Protein AF-A0A497EBH2-F1 (afdb_monomer)

Radius of gyration: 13.08 Å; Cα contacts (8 Å, |Δi|>4): 205; chains: 1; bounding box: 31×30×34 Å

Sequence (122 aa):
RAYSMADVGPGDIDVAEVHDCFAISEICCIEALGLVERSQAAGAAASGLTAIGGRIPVNTSGGLKAKGHPVGATGIAQIIEIFEQLRGESDARQVQGARLGLAQNMGGSGASSVVHILERIE

Solvent-accessible surface area (backbone atoms only — not comparable to full-atom values): 6805 Å² total; per-residue (Å²): 110,57,42,74,75,68,76,51,59,51,86,63,43,44,34,35,27,52,54,22,85,40,76,68,38,35,38,53,47,40,30,74,60,52,68,30,60,78,96,39,32,68,59,35,53,75,71,36,36,29,33,86,91,30,80,40,21,47,29,69,76,46,32,33,72,67,66,49,65,58,74,91,49,40,61,57,54,32,47,48,50,42,52,30,30,42,71,72,65,38,70,98,55,50,56,84,84,35,44,28,27,34,28,38,35,64,42,86,96,66,82,38,74,50,67,48,75,47,70,59,80,132

Structure (mmCIF, N/CA/C/O backbone):
data_AF-A0A497EBH2-F1
#
_entry.id   AF-A0A497EBH2-F1
#
loop_
_atom_site.group_PDB
_atom_site.id
_atom_site.type_symbol
_atom_site.label_atom_id
_atom_site.label_alt_id
_atom_site.label_comp_id
_atom_site.label_asym_id
_atom_site.label_entity_id
_atom_site.label_seq_id
_atom_site.pdbx_PDB_ins_code
_atom_site.Cartn_x
_atom_site.Cartn_y
_atom_site.Cartn_z
_atom_site.occupancy
_atom_site.B_iso_or_equiv
_atom_site.auth_seq_id
_atom_site.auth_comp_id
_atom_site.auth_asym_id
_atom_site.auth_atom_id
_atom_site.pdbx_PDB_model_num
ATOM 1 N N . ARG A 1 1 ? -4.023 -16.050 -3.303 1.00 97.44 1 ARG A N 1
ATOM 2 C CA . ARG A 1 1 ? -3.981 -16.979 -2.143 1.00 97.44 1 ARG A CA 1
ATOM 3 C C . ARG A 1 1 ? -4.522 -16.322 -0.877 1.00 97.44 1 ARG A C 1
ATOM 5 O O . ARG A 1 1 ? -5.493 -16.847 -0.368 1.00 97.44 1 ARG A O 1
ATOM 12 N N . ALA A 1 2 ? -3.952 -15.204 -0.404 1.00 98.50 2 ALA A N 1
ATOM 13 C CA . ALA A 1 2 ? -4.405 -14.532 0.824 1.00 98.50 2 ALA A CA 1
ATOM 14 C C . ALA A 1 2 ? -5.907 -14.185 0.810 1.00 98.50 2 ALA A C 1
ATOM 16 O O . ALA A 1 2 ? -6.607 -14.588 1.725 1.00 98.50 2 ALA A O 1
ATOM 17 N N . TYR A 1 3 ? -6.411 -13.584 -0.275 1.00 98.75 3 TYR A N 1
ATOM 18 C CA . TYR A 1 3 ? -7.846 -13.326 -0.487 1.00 98.75 3 TYR A CA 1
ATOM 19 C C . TYR A 1 3 ? -8.738 -14.544 -0.215 1.00 98.75 3 TYR A C 1
ATOM 21 O O . TYR A 1 3 ? -9.618 -14.497 0.629 1.00 98.75 3 TYR A O 1
ATOM 29 N N . SER A 1 4 ? -8.429 -15.683 -0.840 1.00 98.56 4 SER A N 1
ATOM 30 C CA . SER A 1 4 ? -9.167 -16.935 -0.624 1.00 98.56 4 SER A CA 1
ATOM 31 C C . SER A 1 4 ? -9.029 -17.498 0.794 1.00 98.56 4 SER A C 1
ATOM 33 O O . SER A 1 4 ? -9.926 -18.206 1.230 1.00 98.56 4 SER A O 1
ATOM 35 N N . MET A 1 5 ? -7.925 -17.235 1.502 1.00 98.62 5 MET A N 1
ATOM 36 C CA . MET A 1 5 ? -7.770 -17.656 2.902 1.00 98.62 5 MET A CA 1
ATOM 37 C C . MET A 1 5 ? -8.593 -16.788 3.859 1.00 98.62 5 MET A C 1
ATOM 39 O O . MET A 1 5 ? -8.982 -17.277 4.912 1.00 98.62 5 MET A O 1
ATOM 43 N N . ALA A 1 6 ? -8.814 -15.523 3.499 1.00 98.31 6 ALA A N 1
ATOM 44 C CA . ALA A 1 6 ? -9.580 -14.555 4.276 1.00 98.31 6 ALA A CA 1
ATOM 45 C C . ALA A 1 6 ? -11.061 -14.472 3.859 1.00 98.31 6 ALA A C 1
ATOM 47 O O . ALA A 1 6 ? -11.817 -13.777 4.518 1.00 98.31 6 ALA A O 1
ATOM 48 N N . ASP A 1 7 ? -11.465 -15.167 2.790 1.00 98.25 7 ASP A N 1
ATOM 49 C CA . ASP A 1 7 ? -12.807 -15.096 2.188 1.00 98.25 7 ASP A CA 1
ATOM 50 C C . A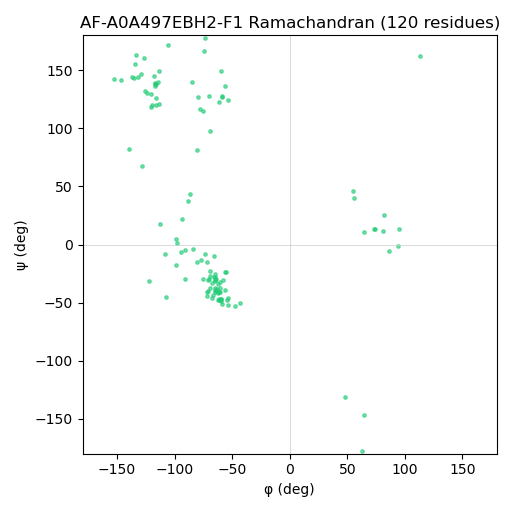SP A 1 7 ? -13.237 -13.671 1.781 1.00 98.25 7 ASP A C 1
ATOM 52 O O . ASP A 1 7 ? -14.380 -13.262 1.955 1.00 98.25 7 ASP A O 1
ATOM 56 N N . VAL A 1 8 ? -12.296 -12.901 1.222 1.00 98.62 8 VAL A N 1
ATOM 57 C CA . VAL A 1 8 ? -12.520 -11.527 0.731 1.00 98.62 8 VAL A CA 1
ATOM 58 C C . VAL A 1 8 ? -11.912 -11.326 -0.658 1.00 98.62 8 VAL A C 1
ATOM 60 O O . VAL A 1 8 ? -11.064 -12.104 -1.104 1.00 98.62 8 VAL A O 1
ATOM 63 N N . GLY A 1 9 ? -12.325 -10.272 -1.355 1.00 98.50 9 GLY A N 1
ATOM 64 C CA . GLY A 1 9 ? -11.801 -9.836 -2.644 1.00 98.50 9 GLY A CA 1
ATOM 65 C C . GLY A 1 9 ? -10.920 -8.580 -2.560 1.00 98.50 9 GLY A C 1
ATOM 66 O O . GLY A 1 9 ? -10.831 -7.920 -1.527 1.00 98.50 9 GLY A O 1
ATOM 67 N N . PRO A 1 10 ? -10.258 -8.201 -3.670 1.00 98.06 10 PRO A N 1
ATOM 68 C CA . PRO A 1 10 ? -9.436 -6.990 -3.716 1.00 98.06 10 PRO A CA 1
ATOM 69 C C . PRO A 1 10 ? -10.241 -5.698 -3.538 1.00 98.06 10 PRO A C 1
ATOM 71 O O . PRO A 1 10 ? -9.687 -4.701 -3.086 1.00 98.06 10 PRO A O 1
ATOM 74 N N . GLY A 1 11 ? -11.533 -5.713 -3.882 1.00 98.00 11 GLY A N 1
ATOM 75 C CA . GLY A 1 11 ? -12.435 -4.577 -3.689 1.00 98.00 11 GLY A CA 1
ATOM 76 C C . GLY A 1 11 ? -12.817 -4.317 -2.230 1.00 98.00 11 GLY A C 1
ATOM 77 O O . GLY A 1 11 ? -13.303 -3.229 -1.950 1.00 98.00 11 GLY A O 1
ATOM 78 N N . ASP A 1 12 ? -12.570 -5.277 -1.335 1.00 98.31 12 ASP A N 1
ATOM 79 C CA . ASP A 1 12 ? -12.900 -5.180 0.092 1.00 98.31 12 ASP A CA 1
ATOM 80 C C . ASP A 1 12 ? -11.750 -4.592 0.929 1.00 98.31 12 ASP A C 1
ATOM 82 O O . ASP A 1 12 ? -11.895 -4.405 2.130 1.00 98.31 12 ASP A O 1
ATOM 86 N N . ILE A 1 13 ? -10.583 -4.339 0.326 1.00 98.75 13 ILE A N 1
ATOM 87 C CA . ILE A 1 13 ? -9.423 -3.790 1.036 1.00 98.75 13 ILE A CA 1
ATOM 88 C C . ILE A 1 13 ? -9.586 -2.278 1.197 1.00 98.75 13 ILE A C 1
ATOM 90 O O . ILE A 1 13 ? -9.736 -1.563 0.210 1.00 98.75 13 ILE A O 1
ATOM 94 N N . ASP A 1 14 ? -9.474 -1.793 2.432 1.00 98.69 14 ASP A N 1
ATOM 95 C CA . ASP A 1 14 ? -9.617 -0.372 2.760 1.00 98.69 14 ASP A CA 1
ATOM 96 C C . ASP A 1 14 ? -8.283 0.380 2.722 1.00 98.69 14 ASP A C 1
ATOM 98 O O . ASP A 1 14 ? -8.243 1.580 2.464 1.00 98.69 14 ASP A O 1
ATOM 102 N N . VAL A 1 15 ? -7.175 -0.306 3.010 1.00 98.88 15 VAL A N 1
ATOM 103 C CA . VAL A 1 15 ? -5.826 0.278 3.047 1.00 98.88 15 VAL A CA 1
ATOM 104 C C . VAL A 1 15 ? -4.776 -0.779 2.724 1.00 98.88 15 VAL A C 1
ATOM 106 O O . VAL A 1 15 ? -4.895 -1.935 3.137 1.00 98.88 15 VAL A O 1
ATOM 109 N N . ALA A 1 16 ? -3.733 -0.397 1.986 1.00 98.88 16 ALA A N 1
ATOM 110 C CA . ALA A 1 16 ? -2.656 -1.307 1.622 1.00 98.88 16 ALA A CA 1
ATOM 111 C C . ALA A 1 16 ? -1.259 -0.727 1.879 1.00 98.88 16 ALA A C 1
ATOM 113 O O . ALA A 1 16 ? -0.997 0.446 1.642 1.00 98.88 16 ALA A O 1
ATOM 114 N N . GLU A 1 17 ? -0.336 -1.587 2.288 1.00 98.88 17 GLU A N 1
ATOM 115 C CA . GLU A 1 17 ? 1.105 -1.336 2.340 1.00 98.88 17 GLU A CA 1
ATOM 116 C C . GLU A 1 17 ? 1.798 -2.360 1.438 1.00 98.88 17 GLU A C 1
ATOM 118 O O . GLU A 1 17 ? 1.668 -3.569 1.635 1.00 98.88 17 GLU A O 1
ATOM 123 N N . VAL A 1 18 ? 2.513 -1.896 0.417 1.00 98.75 18 VAL A N 1
ATOM 124 C CA . VAL A 1 18 ? 3.122 -2.728 -0.631 1.00 98.75 18 VAL A CA 1
ATOM 125 C C . VAL A 1 18 ? 4.610 -2.435 -0.765 1.00 98.75 18 VAL A C 1
ATOM 127 O O . VAL A 1 18 ? 5.103 -1.403 -0.323 1.00 98.75 18 VAL A O 1
ATOM 130 N N . HIS A 1 19 ? 5.358 -3.359 -1.362 1.00 98.69 19 HIS A N 1
ATOM 131 C CA . HIS A 1 19 ? 6.813 -3.258 -1.416 1.00 98.69 19 HIS A CA 1
ATOM 132 C C . HIS A 1 19 ? 7.308 -2.312 -2.535 1.00 98.69 19 HIS A C 1
ATOM 134 O O . HIS A 1 19 ? 7.740 -2.750 -3.604 1.00 98.69 19 HIS A O 1
ATOM 140 N N . ASP A 1 20 ? 7.299 -1.002 -2.284 1.00 98.12 20 ASP A N 1
ATOM 141 C CA . ASP A 1 20 ? 7.702 0.078 -3.203 1.00 98.12 20 ASP A CA 1
ATOM 142 C C . ASP A 1 20 ? 9.212 0.405 -3.168 1.00 98.12 20 ASP A C 1
ATOM 144 O O . ASP A 1 20 ? 9.627 1.564 -3.212 1.00 98.12 20 ASP A O 1
ATOM 148 N N . CYS A 1 21 ? 10.088 -0.609 -3.142 1.00 97.00 21 CYS A N 1
ATOM 149 C CA . CYS A 1 21 ? 11.548 -0.389 -3.146 1.00 97.00 21 CYS A CA 1
ATOM 150 C C . CYS A 1 21 ? 12.032 0.445 -4.356 1.00 97.00 21 CYS A C 1
ATOM 152 O O . CYS A 1 21 ? 13.052 1.137 -4.292 1.00 97.00 21 CYS A O 1
ATOM 154 N N . PHE A 1 22 ? 11.241 0.441 -5.431 1.00 97.31 22 PHE A N 1
ATOM 155 C CA . PHE A 1 22 ? 11.263 1.404 -6.523 1.00 97.31 22 PHE A CA 1
ATOM 156 C C . PHE A 1 22 ? 9.824 1.816 -6.850 1.00 97.31 22 PHE A C 1
ATOM 158 O O . PHE A 1 22 ? 8.904 1.025 -6.662 1.00 97.31 22 PHE A O 1
ATOM 165 N N . ALA A 1 23 ? 9.626 3.004 -7.429 1.00 96.38 23 ALA A N 1
ATOM 166 C CA . ALA A 1 23 ? 8.285 3.482 -7.794 1.00 96.38 23 ALA A CA 1
ATOM 167 C C . ALA A 1 23 ? 7.545 2.508 -8.732 1.00 96.38 23 ALA A C 1
ATOM 169 O O . ALA A 1 23 ? 6.359 2.251 -8.566 1.00 96.38 23 ALA A O 1
ATOM 170 N N . ILE A 1 24 ? 8.261 1.898 -9.682 1.00 97.06 24 ILE A N 1
ATOM 171 C CA . ILE A 1 24 ? 7.684 0.885 -10.576 1.00 97.06 24 ILE A CA 1
ATOM 172 C C . ILE A 1 24 ? 7.245 -0.385 -9.830 1.00 97.06 24 ILE A C 1
ATOM 174 O O . ILE A 1 24 ? 6.314 -1.054 -10.270 1.00 97.06 24 ILE A O 1
ATOM 178 N N . SER A 1 25 ? 7.875 -0.711 -8.695 1.00 97.31 25 SER A N 1
ATOM 179 C CA . SER A 1 25 ? 7.480 -1.859 -7.877 1.00 97.31 25 SER A CA 1
ATOM 180 C C . SER A 1 25 ? 6.083 -1.662 -7.295 1.00 97.31 25 SER A C 1
ATOM 182 O O . SER A 1 25 ? 5.309 -2.612 -7.317 1.00 97.31 25 SER A O 1
ATOM 184 N N . GLU A 1 26 ? 5.725 -0.448 -6.855 1.00 98.19 26 GLU A N 1
ATOM 185 C CA . GLU A 1 26 ? 4.365 -0.142 -6.384 1.00 98.19 26 GLU A CA 1
ATOM 186 C C . GLU A 1 26 ? 3.330 -0.408 -7.483 1.00 98.19 26 GLU A C 1
ATOM 188 O O . GLU A 1 26 ? 2.400 -1.182 -7.269 1.00 98.19 26 GLU A O 1
ATOM 193 N N . ILE A 1 27 ? 3.554 0.145 -8.682 1.00 98.19 27 ILE A N 1
ATOM 194 C CA . ILE A 1 27 ? 2.690 -0.042 -9.860 1.00 98.19 27 ILE A CA 1
ATOM 195 C C . ILE A 1 27 ? 2.481 -1.531 -10.151 1.00 98.19 27 ILE A C 1
ATOM 197 O O . ILE A 1 27 ? 1.348 -1.997 -10.240 1.00 98.19 27 ILE A O 1
ATOM 201 N N . CYS A 1 28 ? 3.567 -2.301 -10.242 1.00 97.88 28 CYS A N 1
ATOM 202 C CA . CYS A 1 28 ? 3.487 -3.740 -10.476 1.00 97.88 28 CYS A CA 1
ATOM 203 C C . CYS A 1 28 ? 2.748 -4.477 -9.347 1.00 97.88 28 CYS A C 1
ATOM 205 O O . CYS A 1 28 ? 1.962 -5.382 -9.625 1.00 97.88 28 CYS A O 1
ATOM 207 N N . CYS A 1 29 ? 2.989 -4.112 -8.084 1.00 98.06 29 CYS A N 1
ATOM 208 C CA . CYS A 1 29 ? 2.384 -4.782 -6.935 1.00 98.06 29 CYS A CA 1
ATOM 209 C C . CYS A 1 29 ? 0.875 -4.544 -6.868 1.00 98.06 29 CYS A C 1
ATOM 211 O O . CYS A 1 29 ? 0.130 -5.507 -6.697 1.00 98.06 29 CYS A O 1
ATOM 213 N N . ILE A 1 30 ? 0.403 -3.306 -7.037 1.00 98.38 30 ILE A N 1
ATOM 214 C CA . ILE A 1 30 ? -1.031 -3.005 -6.914 1.00 98.38 30 ILE A CA 1
ATOM 215 C C . ILE A 1 30 ? -1.858 -3.594 -8.066 1.00 98.38 30 ILE A C 1
ATOM 217 O O . ILE A 1 30 ? -3.002 -3.993 -7.844 1.00 98.38 30 ILE A O 1
ATOM 221 N N . GLU A 1 31 ? -1.274 -3.741 -9.262 1.00 98.44 31 GLU A N 1
ATOM 222 C CA . GLU A 1 31 ? -1.896 -4.492 -10.364 1.00 98.44 31 GLU A CA 1
ATOM 223 C C . GLU A 1 31 ? -1.895 -6.001 -10.097 1.00 98.44 31 GLU A C 1
ATOM 225 O O . GLU A 1 31 ? -2.907 -6.669 -10.298 1.00 98.44 31 GLU A O 1
ATOM 230 N N . ALA A 1 32 ? -0.779 -6.557 -9.611 1.00 97.88 32 ALA A N 1
ATOM 231 C CA . ALA A 1 32 ? -0.673 -7.983 -9.298 1.00 97.88 32 ALA A CA 1
ATOM 232 C C . ALA A 1 32 ? -1.596 -8.411 -8.143 1.00 97.88 32 ALA A C 1
ATOM 234 O O . ALA A 1 32 ? -2.067 -9.549 -8.113 1.00 97.88 32 ALA A O 1
ATOM 235 N N . LEU A 1 33 ? -1.864 -7.502 -7.203 1.00 98.31 33 LEU A N 1
ATOM 236 C CA . LEU A 1 33 ? -2.835 -7.679 -6.125 1.00 98.31 33 LEU A CA 1
ATOM 237 C C . LEU A 1 33 ? -4.286 -7.508 -6.601 1.00 98.31 33 LEU A C 1
ATOM 239 O O . LEU A 1 33 ? -5.201 -7.885 -5.878 1.00 98.31 33 LEU A O 1
ATOM 243 N N . GLY A 1 34 ? -4.515 -6.963 -7.799 1.00 98.38 34 GLY A N 1
ATOM 244 C CA . GLY A 1 34 ? -5.855 -6.690 -8.321 1.00 98.38 34 GLY A CA 1
ATOM 245 C C . GLY A 1 34 ? -6.556 -5.500 -7.658 1.00 98.38 34 GLY A C 1
ATOM 246 O O . GLY A 1 34 ? -7.759 -5.337 -7.839 1.00 98.38 34 GLY A O 1
ATOM 247 N N . LEU A 1 35 ? -5.827 -4.667 -6.904 1.00 98.38 35 LEU A N 1
ATOM 248 C CA . LEU A 1 35 ? -6.357 -3.435 -6.301 1.00 98.38 35 LEU A CA 1
ATOM 249 C C . LEU A 1 35 ? -6.698 -2.394 -7.375 1.00 98.38 35 LEU A C 1
ATOM 251 O O . LEU A 1 35 ? -7.644 -1.611 -7.239 1.00 98.38 35 LEU A O 1
ATOM 255 N N . VAL A 1 36 ? -5.915 -2.410 -8.454 1.00 98.12 36 VAL A N 1
ATOM 256 C CA . VAL A 1 36 ? -6.119 -1.630 -9.670 1.00 98.12 36 VAL A CA 1
ATOM 257 C C . VAL A 1 36 ? -6.043 -2.574 -10.867 1.00 98.12 36 VAL A C 1
ATOM 259 O O . VAL A 1 36 ? -5.308 -3.562 -10.849 1.00 98.12 36 VAL A O 1
ATOM 262 N N . GLU A 1 37 ? -6.812 -2.280 -11.913 1.00 97.62 37 GLU A N 1
ATOM 263 C CA . GLU A 1 37 ? -6.749 -3.037 -13.160 1.00 97.62 37 GLU A CA 1
ATOM 264 C C . GLU A 1 37 ? -5.352 -2.978 -13.791 1.00 97.62 37 GLU A C 1
ATOM 266 O O . GLU A 1 37 ? -4.621 -1.988 -13.684 1.00 97.62 37 GLU A O 1
ATOM 271 N N . ARG A 1 38 ? -4.988 -4.051 -14.498 1.00 97.38 38 ARG A N 1
ATOM 272 C CA . ARG A 1 38 ? -3.704 -4.149 -15.191 1.00 97.38 38 ARG A CA 1
ATOM 273 C C . ARG A 1 38 ? -3.519 -2.985 -16.170 1.00 97.38 38 ARG A C 1
ATOM 275 O O . ARG A 1 38 ? -4.420 -2.662 -16.939 1.00 97.38 38 ARG A O 1
ATOM 282 N N . SER A 1 39 ? -2.320 -2.410 -16.175 1.00 96.94 39 SER A N 1
ATOM 283 C CA . SER A 1 39 ? -1.931 -1.225 -16.948 1.00 96.94 39 SER A CA 1
ATOM 284 C C . SER A 1 39 ? -2.642 0.085 -16.576 1.00 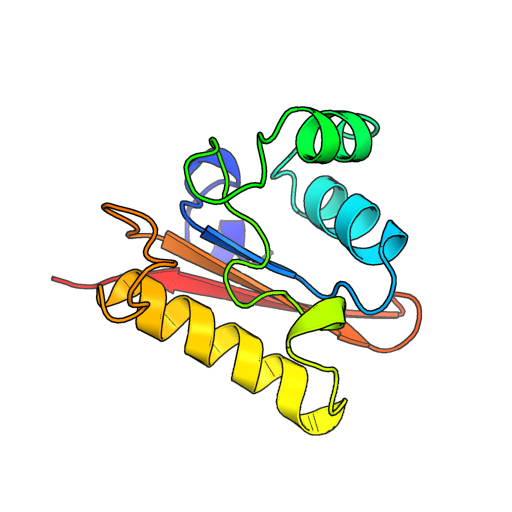96.94 39 SER A C 1
ATOM 286 O O . SER A 1 39 ? -2.487 1.068 -17.298 1.00 96.94 39 SER A O 1
ATOM 288 N N . GLN A 1 40 ? -3.382 0.136 -15.463 1.00 98.12 40 GLN A N 1
ATOM 289 C CA . GLN A 1 40 ? -4.046 1.354 -14.973 1.00 98.12 40 GLN A CA 1
ATOM 290 C C . GLN A 1 40 ? -3.388 1.938 -13.714 1.00 98.12 40 GLN A C 1
ATOM 292 O O . GLN A 1 40 ? -3.716 3.058 -13.318 1.00 98.12 40 GLN A O 1
ATOM 297 N N . ALA A 1 41 ? -2.432 1.242 -13.088 1.00 97.94 41 ALA A N 1
ATOM 298 C CA . ALA A 1 41 ? -1.877 1.656 -11.798 1.00 97.94 41 ALA A CA 1
ATOM 299 C C . ALA A 1 41 ? -1.149 3.006 -11.831 1.00 97.94 41 ALA A C 1
ATOM 301 O O . ALA A 1 41 ? -1.301 3.806 -10.910 1.00 97.94 41 ALA A O 1
ATOM 302 N N . ALA A 1 42 ? -0.412 3.312 -12.902 1.00 97.75 42 ALA A N 1
ATOM 303 C CA . ALA A 1 42 ? 0.259 4.608 -13.020 1.00 97.75 42 ALA A CA 1
ATOM 304 C C . ALA A 1 42 ? -0.747 5.774 -13.086 1.00 97.75 42 ALA A C 1
ATOM 306 O O . ALA A 1 42 ? -0.549 6.809 -12.450 1.00 97.75 42 ALA A O 1
ATOM 307 N N . GLY A 1 43 ? -1.853 5.590 -13.817 1.00 98.19 43 GLY A N 1
ATOM 308 C CA . GLY A 1 43 ? -2.942 6.566 -13.889 1.00 98.19 43 GLY A CA 1
ATOM 309 C C . GLY A 1 43 ? -3.710 6.683 -12.570 1.00 98.19 43 GLY A C 1
ATOM 310 O O . GLY A 1 43 ? -4.065 7.786 -12.154 1.00 98.19 43 GLY A O 1
ATOM 311 N N . ALA A 1 44 ? -3.913 5.565 -11.871 1.00 97.62 44 ALA A N 1
ATOM 312 C CA . ALA A 1 44 ? -4.511 5.541 -10.540 1.00 97.62 44 ALA A CA 1
ATOM 313 C C . ALA A 1 44 ? -3.687 6.356 -9.530 1.00 97.62 44 ALA A C 1
ATOM 315 O O . ALA A 1 44 ? -4.241 7.210 -8.840 1.00 97.62 44 ALA A O 1
ATOM 316 N N . ALA A 1 45 ? -2.366 6.170 -9.502 1.00 96.88 45 ALA A N 1
ATOM 317 C CA . ALA A 1 45 ? -1.485 6.964 -8.650 1.00 96.88 45 ALA A CA 1
ATOM 318 C C . ALA A 1 45 ? -1.536 8.459 -9.011 1.00 96.88 45 ALA A C 1
ATOM 320 O O . ALA A 1 45 ? -1.748 9.305 -8.144 1.00 96.88 45 ALA A O 1
ATOM 321 N N . ALA A 1 46 ? -1.428 8.792 -10.301 1.00 97.75 46 ALA A N 1
ATOM 322 C CA . ALA A 1 46 ? -1.433 10.180 -10.768 1.00 97.75 46 ALA A CA 1
ATOM 323 C C . ALA A 1 46 ? -2.761 10.920 -10.513 1.00 97.75 46 ALA A C 1
ATOM 325 O O . ALA A 1 46 ? -2.759 12.130 -10.301 1.00 97.75 46 ALA A O 1
ATOM 326 N N . SER A 1 47 ? -3.892 10.209 -10.530 1.00 98.00 47 SER A N 1
ATOM 327 C CA . SER A 1 47 ? -5.224 10.774 -10.261 1.00 98.00 47 SER A CA 1
ATOM 328 C C . SER A 1 47 ? -5.568 10.870 -8.771 1.00 98.00 47 SER A C 1
ATOM 330 O O . SER A 1 47 ? -6.626 11.393 -8.428 1.00 98.00 47 SER A O 1
ATOM 332 N N . GLY A 1 48 ? -4.693 10.381 -7.884 1.00 98.12 48 GLY A N 1
ATOM 333 C CA . GLY A 1 48 ? -4.926 10.366 -6.439 1.00 98.12 48 GLY A CA 1
ATOM 334 C C . GLY A 1 48 ? -5.807 9.212 -5.958 1.00 98.12 48 GLY A C 1
ATOM 335 O O . GLY A 1 48 ? -6.206 9.198 -4.797 1.00 98.12 48 GLY A O 1
ATOM 336 N N . LEU A 1 49 ? -6.088 8.214 -6.804 1.00 98.19 49 LEU A N 1
ATOM 337 C CA . LEU A 1 49 ? -6.875 7.037 -6.421 1.00 98.19 49 LEU A CA 1
ATOM 338 C C . LEU A 1 49 ? -6.212 6.251 -5.279 1.00 98.19 49 LEU A C 1
ATOM 340 O O . LEU A 1 49 ? -6.926 5.683 -4.451 1.00 98.19 49 LEU A O 1
ATOM 344 N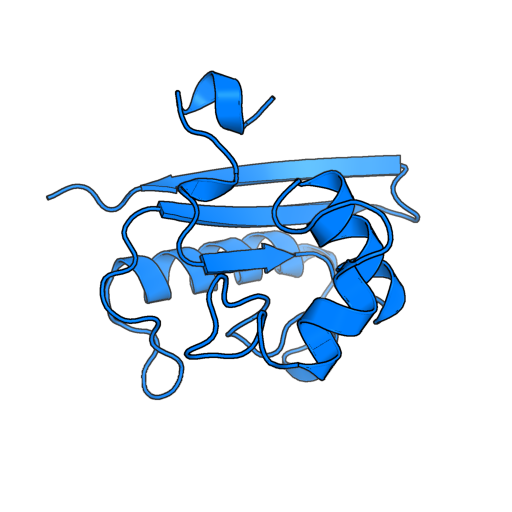 N . THR A 1 50 ? -4.876 6.251 -5.233 1.00 98.50 50 THR A N 1
ATOM 345 C CA . THR A 1 50 ? -4.067 5.594 -4.194 1.00 98.50 50 THR A CA 1
ATOM 346 C C . THR A 1 50 ? -3.592 6.525 -3.077 1.00 98.50 50 THR A C 1
ATOM 348 O O . THR A 1 50 ? -2.892 6.085 -2.168 1.00 98.50 50 THR A O 1
ATOM 351 N N . ALA A 1 51 ? -3.957 7.809 -3.116 1.00 98.25 51 ALA A N 1
ATOM 352 C CA . ALA A 1 51 ? -3.607 8.757 -2.063 1.00 98.25 51 ALA A CA 1
ATOM 353 C C . ALA A 1 51 ? -4.463 8.539 -0.803 1.00 98.25 51 ALA A C 1
ATOM 355 O O . ALA A 1 51 ? -5.510 7.890 -0.844 1.00 98.25 51 ALA A O 1
ATOM 356 N N . ILE A 1 52 ? -4.063 9.145 0.320 1.00 98.06 52 ILE A N 1
ATOM 357 C CA . ILE A 1 52 ? -4.938 9.262 1.496 1.00 98.06 52 ILE A CA 1
ATOM 358 C C . ILE A 1 52 ? -6.207 10.028 1.085 1.00 98.06 52 ILE A C 1
ATOM 360 O O . ILE A 1 52 ? -6.123 11.113 0.512 1.00 98.06 52 ILE A O 1
ATOM 364 N N . GLY A 1 53 ? -7.378 9.445 1.360 1.00 96.25 53 GLY A N 1
ATOM 365 C CA . GLY A 1 53 ? -8.680 9.947 0.898 1.00 96.25 53 GLY A CA 1
ATOM 366 C C . GLY A 1 53 ? -9.092 9.471 -0.503 1.00 96.25 53 GLY A C 1
ATOM 367 O O . GLY A 1 53 ? -10.216 9.734 -0.924 1.00 96.25 53 GLY A O 1
ATOM 368 N N . GLY A 1 54 ? -8.211 8.760 -1.215 1.00 97.25 54 GLY A N 1
ATOM 369 C CA . GLY A 1 54 ? -8.535 8.027 -2.435 1.00 97.25 54 GLY A CA 1
ATOM 370 C C . GLY A 1 54 ? -9.338 6.752 -2.155 1.0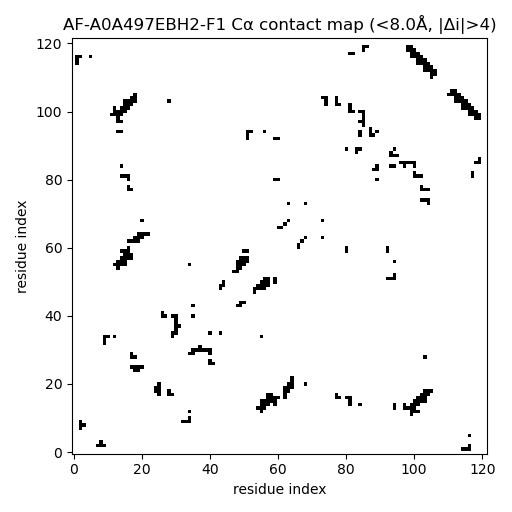0 97.25 54 GLY A C 1
ATOM 371 O O . GLY A 1 54 ? -9.605 6.402 -1.007 1.00 97.25 54 GLY A O 1
ATOM 372 N N . ARG A 1 55 ? -9.722 6.037 -3.221 1.00 95.31 55 ARG A N 1
ATOM 373 C CA . ARG A 1 55 ? -10.529 4.805 -3.119 1.00 95.31 55 ARG A CA 1
ATOM 374 C C . ARG A 1 55 ? -9.787 3.674 -2.406 1.00 95.31 55 ARG A C 1
ATOM 376 O O . ARG A 1 55 ? -10.420 2.890 -1.717 1.00 95.31 55 ARG A O 1
ATOM 383 N N . ILE A 1 56 ? -8.482 3.557 -2.634 1.00 96.62 56 ILE A N 1
ATOM 384 C CA . ILE A 1 56 ? -7.636 2.513 -2.047 1.00 96.62 56 ILE A CA 1
ATOM 385 C C . ILE A 1 56 ? -6.298 3.144 -1.655 1.00 96.62 56 ILE A C 1
ATOM 387 O O . ILE A 1 56 ? -5.354 3.094 -2.438 1.00 96.62 56 ILE A O 1
ATOM 391 N N . PRO A 1 57 ? -6.206 3.807 -0.490 1.00 98.69 57 PRO A N 1
ATOM 392 C CA . PRO A 1 57 ? -4.954 4.370 -0.001 1.00 98.69 57 PRO A CA 1
ATOM 393 C C . PRO A 1 57 ? -3.846 3.309 0.045 1.00 98.69 57 PRO A C 1
ATOM 395 O O . PRO A 1 57 ? -4.003 2.256 0.667 1.00 98.69 57 PRO A O 1
ATOM 398 N N . VAL A 1 58 ? -2.728 3.590 -0.627 1.00 98.81 58 VAL A N 1
ATOM 399 C CA . VAL A 1 58 ? -1.548 2.718 -0.687 1.00 98.81 58 VAL A CA 1
ATOM 400 C C . VAL A 1 58 ? -0.373 3.437 -0.044 1.00 98.81 58 VAL A C 1
ATOM 402 O O . VAL A 1 58 ? -0.150 4.619 -0.301 1.00 98.81 58 VAL A O 1
ATOM 405 N N . ASN A 1 59 ? 0.393 2.710 0.768 1.00 98.69 59 ASN A N 1
ATOM 406 C CA . ASN A 1 59 ? 1.613 3.188 1.407 1.00 98.69 59 ASN A CA 1
ATOM 407 C C . ASN A 1 59 ? 1.390 4.470 2.218 1.00 98.69 59 ASN A C 1
ATOM 409 O O . ASN A 1 59 ? 2.164 5.427 2.141 1.00 98.69 59 ASN A O 1
ATOM 413 N N . THR A 1 60 ? 0.324 4.489 3.024 1.00 98.69 60 THR A N 1
ATOM 414 C CA . THR A 1 60 ? -0.049 5.622 3.882 1.00 98.69 60 THR A CA 1
ATOM 415 C C . THR A 1 60 ? 1.074 6.039 4.820 1.00 98.69 60 THR A C 1
ATOM 417 O O . THR A 1 60 ? 1.106 7.198 5.233 1.00 98.69 60 THR A O 1
ATOM 420 N N . SER A 1 61 ? 2.016 5.144 5.139 1.00 98.44 61 SER A N 1
ATOM 421 C CA . SER A 1 61 ? 3.209 5.439 5.940 1.00 98.44 61 SER A CA 1
ATOM 422 C C . SER A 1 61 ? 4.285 6.254 5.214 1.00 98.44 61 SER A C 1
ATOM 424 O O . SER A 1 61 ? 5.247 6.695 5.842 1.00 98.44 61 SER A O 1
ATOM 426 N N . GLY A 1 62 ? 4.128 6.467 3.906 1.00 98.19 62 GLY A N 1
ATOM 427 C CA . GLY A 1 62 ? 5.147 6.991 2.998 1.00 98.19 62 GLY A CA 1
ATOM 428 C C . GLY A 1 62 ? 5.943 5.897 2.276 1.00 98.19 62 GLY A C 1
ATOM 429 O O . GLY A 1 62 ? 6.830 6.222 1.484 1.00 98.19 62 GLY A O 1
ATOM 430 N N . GLY A 1 63 ? 5.653 4.621 2.555 1.00 98.31 63 GLY A N 1
ATOM 431 C CA . GLY A 1 63 ? 6.276 3.470 1.903 1.00 98.31 63 GLY A CA 1
ATOM 432 C C . GLY A 1 63 ? 7.784 3.358 2.138 1.00 98.31 63 GLY A C 1
ATOM 433 O O . GLY A 1 63 ? 8.422 4.165 2.821 1.00 98.31 63 GLY A O 1
ATOM 434 N N . LEU A 1 64 ? 8.394 2.353 1.525 1.00 98.44 64 LEU A N 1
ATOM 435 C CA . LEU A 1 64 ? 9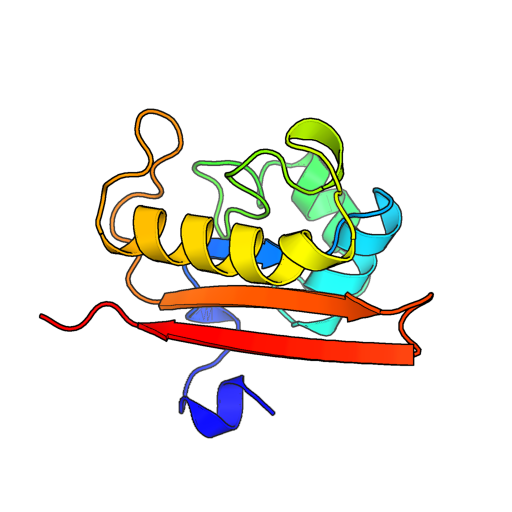.838 2.129 1.5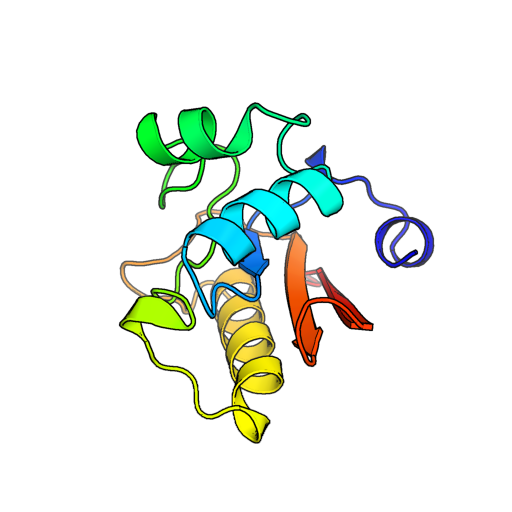31 1.00 98.44 64 LEU A CA 1
ATOM 436 C C . LEU A 1 64 ? 10.584 3.337 0.958 1.00 98.44 64 LEU A C 1
ATOM 438 O O . LEU A 1 64 ? 11.721 3.605 1.363 1.00 98.44 64 LEU A O 1
ATOM 442 N N . LYS A 1 65 ? 9.955 4.066 0.025 1.00 96.88 65 LYS A N 1
ATOM 443 C CA . LYS A 1 65 ? 10.582 5.194 -0.657 1.00 96.88 65 LYS A CA 1
ATOM 444 C C . LYS A 1 65 ? 10.784 6.417 0.236 1.00 96.88 65 LYS A C 1
ATOM 446 O O . LYS A 1 65 ? 11.835 7.049 0.112 1.00 96.88 65 LYS A O 1
ATOM 451 N N . ALA A 1 66 ? 9.820 6.754 1.096 1.00 97.62 66 ALA A N 1
ATOM 452 C CA . ALA A 1 66 ? 9.886 7.951 1.941 1.00 97.62 66 ALA A CA 1
ATOM 453 C C . ALA A 1 66 ? 10.156 7.630 3.421 1.00 97.62 66 ALA A C 1
ATOM 455 O O . ALA A 1 66 ? 11.021 8.264 4.024 1.00 97.62 66 ALA A O 1
ATOM 456 N N . LYS A 1 67 ? 9.475 6.629 3.999 1.00 97.69 67 LYS A N 1
ATOM 457 C CA . LYS A 1 67 ? 9.685 6.187 5.396 1.00 97.69 67 LYS A CA 1
ATOM 458 C C . LYS A 1 67 ? 11.021 5.462 5.570 1.00 97.69 67 LYS A C 1
ATOM 460 O O . LYS A 1 67 ? 11.634 5.539 6.633 1.00 97.69 67 LYS A O 1
ATOM 465 N N . GLY A 1 68 ? 11.481 4.786 4.515 1.00 98.00 68 GLY A N 1
ATOM 466 C CA . GLY A 1 68 ? 12.769 4.100 4.445 1.00 98.00 68 GLY A CA 1
ATOM 467 C C . GLY A 1 68 ? 12.655 2.576 4.349 1.00 98.00 68 GLY A C 1
ATOM 468 O O . GLY A 1 68 ? 11.632 1.977 4.676 1.00 98.00 68 GLY A O 1
ATOM 469 N N . HIS A 1 69 ? 13.745 1.937 3.910 1.00 98.31 69 HIS A N 1
ATOM 470 C CA . HIS A 1 69 ? 13.776 0.507 3.579 1.00 98.31 69 HIS A CA 1
ATOM 471 C C . HIS A 1 69 ? 14.917 -0.275 4.270 1.00 98.31 69 HIS A C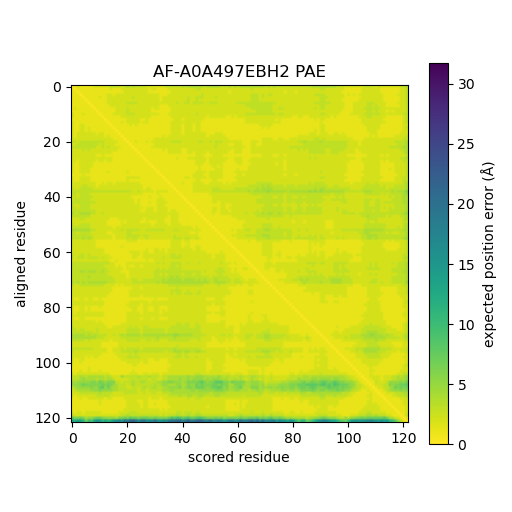 1
ATOM 473 O O . HIS A 1 69 ? 15.841 -0.762 3.612 1.00 98.31 69 HIS A O 1
ATOM 479 N N . PRO A 1 70 ? 14.887 -0.433 5.606 1.00 97.44 70 PRO A N 1
ATOM 480 C CA . PRO A 1 70 ? 15.711 -1.428 6.284 1.00 97.44 70 PRO A CA 1
ATOM 481 C C . PRO A 1 70 ? 15.188 -2.834 5.945 1.00 97.44 70 PRO A C 1
ATOM 483 O O . PRO A 1 70 ? 14.235 -3.308 6.558 1.00 97.44 70 PRO A O 1
ATOM 486 N N . VAL A 1 71 ? 15.808 -3.499 4.962 1.00 95.56 71 VAL A N 1
ATOM 487 C CA . VAL A 1 71 ? 15.300 -4.719 4.289 1.00 95.56 71 VAL A CA 1
ATOM 488 C C . VAL A 1 71 ? 14.691 -5.757 5.241 1.00 95.56 71 VAL A C 1
ATOM 490 O O . VAL A 1 71 ? 13.565 -6.199 5.025 1.00 95.56 71 VAL A O 1
ATOM 493 N N . GLY A 1 72 ? 15.395 -6.125 6.318 1.00 95.75 72 GLY A N 1
ATOM 494 C CA . GLY A 1 72 ? 14.911 -7.128 7.278 1.00 95.75 72 GLY A CA 1
ATOM 495 C C . GLY A 1 72 ? 13.719 -6.679 8.136 1.00 95.75 72 GLY A C 1
ATOM 496 O O . GLY A 1 72 ? 12.973 -7.520 8.626 1.00 95.75 72 GLY A O 1
ATOM 497 N N . ALA A 1 73 ? 13.519 -5.372 8.306 1.00 98.00 73 ALA A N 1
ATOM 498 C CA . ALA A 1 73 ? 12.458 -4.797 9.132 1.00 98.00 73 ALA A CA 1
ATOM 499 C C . ALA A 1 73 ? 11.232 -4.342 8.323 1.00 98.00 73 ALA A C 1
ATOM 501 O O . ALA A 1 73 ? 10.156 -4.189 8.898 1.00 98.00 73 ALA A O 1
ATOM 502 N N . THR A 1 74 ? 11.351 -4.165 7.002 1.00 98.50 74 THR A N 1
ATOM 503 C CA . THR A 1 74 ? 10.260 -3.655 6.155 1.00 98.50 74 THR A CA 1
ATOM 504 C C . THR A 1 74 ? 8.964 -4.446 6.290 1.00 98.50 74 THR A C 1
ATOM 506 O O . THR A 1 74 ? 7.919 -3.838 6.481 1.00 98.50 74 THR A O 1
ATOM 509 N N . GLY A 1 75 ? 9.016 -5.781 6.270 1.00 98.31 75 GLY A N 1
ATOM 510 C CA . GLY A 1 75 ? 7.797 -6.589 6.386 1.00 98.31 75 GLY A CA 1
ATOM 511 C C . GLY A 1 75 ? 7.042 -6.352 7.693 1.00 98.31 75 GLY A C 1
ATOM 512 O O . GLY A 1 75 ? 5.820 -6.286 7.698 1.00 98.31 75 GLY A O 1
ATOM 513 N N . ILE A 1 76 ? 7.771 -6.165 8.796 1.00 98.62 76 ILE A N 1
ATOM 514 C CA . ILE A 1 76 ? 7.172 -5.845 10.095 1.00 98.62 76 ILE A CA 1
ATOM 515 C C . ILE A 1 76 ? 6.647 -4.407 10.106 1.00 98.62 76 ILE A C 1
ATOM 517 O O . ILE A 1 76 ? 5.549 -4.168 10.593 1.00 98.62 76 ILE A O 1
ATOM 521 N N . ALA A 1 77 ? 7.381 -3.457 9.522 1.00 98.69 77 ALA A N 1
ATOM 522 C CA . ALA A 1 77 ? 6.953 -2.062 9.443 1.00 98.69 77 ALA A CA 1
ATOM 523 C C . ALA A 1 77 ? 5.657 -1.871 8.632 1.00 98.69 77 ALA A C 1
ATOM 525 O O . ALA A 1 77 ? 4.863 -0.999 8.982 1.00 98.69 77 ALA A O 1
ATOM 526 N N . GLN A 1 78 ? 5.439 -2.682 7.591 1.00 98.88 78 GLN A N 1
ATOM 527 C CA . GLN A 1 78 ? 4.188 -2.715 6.824 1.00 98.88 78 GLN A CA 1
ATOM 528 C C . GLN A 1 78 ? 3.022 -3.233 7.680 1.00 98.88 78 GLN A C 1
ATOM 530 O O . GLN A 1 78 ? 1.943 -2.652 7.676 1.00 98.88 78 GLN A O 1
ATOM 535 N N . ILE A 1 79 ? 3.241 -4.293 8.467 1.00 98.75 79 ILE A N 1
ATOM 536 C CA . ILE A 1 79 ? 2.221 -4.829 9.384 1.00 98.75 79 ILE A CA 1
ATOM 537 C C . ILE A 1 79 ? 1.872 -3.825 10.486 1.00 98.75 79 ILE A C 1
ATOM 539 O O . ILE A 1 79 ? 0.696 -3.678 10.805 1.00 98.75 79 ILE A O 1
ATOM 543 N N . ILE A 1 80 ? 2.867 -3.129 11.046 1.00 98.75 80 ILE A N 1
ATOM 544 C CA . ILE A 1 80 ? 2.652 -2.090 12.065 1.00 98.75 80 ILE A CA 1
ATOM 545 C C . ILE A 1 80 ? 1.763 -0.973 11.516 1.00 98.75 80 ILE A C 1
ATOM 547 O O . ILE A 1 80 ? 0.796 -0.608 12.171 1.00 98.75 80 ILE A O 1
ATOM 551 N N . GLU A 1 81 ? 2.036 -0.484 10.304 1.00 98.81 81 GLU A N 1
ATOM 552 C CA . GLU A 1 81 ? 1.196 0.544 9.678 1.00 98.81 81 GLU A CA 1
ATOM 553 C C . GLU A 1 81 ? -0.249 0.064 9.512 1.00 98.81 81 GLU A C 1
ATOM 555 O O . GLU A 1 81 ? -1.178 0.762 9.905 1.00 98.81 81 GLU A O 1
ATOM 560 N N . ILE A 1 82 ? -0.457 -1.139 8.966 1.00 98.88 82 ILE A N 1
ATOM 561 C CA . ILE A 1 82 ? -1.810 -1.683 8.808 1.00 98.88 82 ILE A CA 1
ATOM 562 C C . ILE A 1 82 ? -2.502 -1.831 10.169 1.00 98.88 82 ILE A C 1
ATOM 564 O O . ILE A 1 82 ? -3.675 -1.494 10.306 1.00 98.88 82 ILE A O 1
ATOM 568 N N . PHE A 1 83 ? -1.785 -2.288 11.193 1.00 98.75 83 PHE A N 1
ATOM 569 C CA . PHE A 1 83 ? -2.313 -2.403 12.549 1.00 98.75 83 PHE A CA 1
ATOM 570 C C . PHE A 1 83 ? -2.740 -1.045 13.131 1.00 98.75 83 PHE A C 1
ATOM 572 O O . PHE A 1 83 ? -3.848 -0.935 13.658 1.00 98.75 83 PHE A O 1
ATOM 579 N N . GLU A 1 84 ? -1.906 -0.012 13.005 1.00 98.69 84 GLU A N 1
ATOM 580 C CA . GLU A 1 84 ? -2.221 1.353 13.448 1.00 98.69 84 GLU A CA 1
ATOM 581 C C . GLU A 1 84 ? -3.431 1.919 12.689 1.00 98.69 84 GLU A C 1
ATOM 583 O O . GLU A 1 84 ? -4.323 2.506 13.304 1.00 98.69 84 GLU A O 1
ATOM 588 N N . GLN A 1 85 ? -3.517 1.694 11.373 1.00 98.81 85 GLN A N 1
ATOM 589 C CA . GLN A 1 85 ? -4.647 2.140 10.549 1.00 98.81 85 GLN A CA 1
ATOM 590 C C . GLN A 1 85 ? -5.956 1.493 11.001 1.00 98.81 85 GLN A C 1
ATOM 592 O O . GLN A 1 85 ? -6.944 2.190 11.233 1.00 98.81 85 GLN A O 1
ATOM 597 N N . LEU A 1 86 ? -5.959 0.172 11.198 1.00 98.69 86 LEU A N 1
ATOM 598 C CA . LEU A 1 86 ? -7.141 -0.570 11.642 1.00 98.69 86 LEU A CA 1
ATOM 599 C C . LEU A 1 86 ? -7.594 -0.167 13.054 1.00 98.69 86 LEU A C 1
ATOM 601 O O . LEU A 1 86 ? -8.789 -0.196 13.361 1.00 98.69 86 LEU A O 1
ATOM 605 N N . ARG A 1 87 ? -6.664 0.252 13.919 1.00 98.25 87 ARG A N 1
ATOM 606 C CA . ARG A 1 87 ? -6.974 0.737 15.273 1.00 98.25 87 ARG A CA 1
ATOM 607 C C . ARG A 1 87 ? -7.453 2.182 15.327 1.00 98.25 87 ARG A C 1
ATOM 609 O O . ARG A 1 87 ? -8.052 2.567 16.328 1.00 98.25 87 ARG A O 1
ATOM 616 N N . GLY A 1 88 ? -7.265 2.959 14.264 1.00 98.12 88 GLY A N 1
ATOM 617 C CA . GLY A 1 88 ? -7.555 4.391 14.296 1.00 98.12 88 GLY A CA 1
ATOM 618 C C . GLY A 1 88 ? -6.430 5.221 14.927 1.00 98.12 88 GLY A C 1
ATOM 619 O O . GLY A 1 88 ? -6.704 6.278 15.487 1.00 98.12 88 GLY A O 1
ATOM 620 N N . GLU A 1 89 ? -5.192 4.723 14.895 1.00 98.31 89 GLU A N 1
ATOM 621 C CA . GLU A 1 89 ? -4.026 5.275 15.599 1.00 98.31 89 GLU A CA 1
ATOM 622 C C . GLU A 1 89 ? -2.959 5.844 14.632 1.00 98.31 89 GLU A C 1
ATOM 624 O O . GLU A 1 89 ? -1.818 6.047 15.024 1.00 98.31 89 GLU A O 1
ATOM 629 N N . SER A 1 90 ? -3.303 6.124 13.365 1.00 98.19 90 SER A N 1
ATOM 630 C CA . SER A 1 90 ? -2.355 6.613 12.334 1.00 98.19 90 SER A CA 1
ATOM 631 C C . SER A 1 90 ? -2.274 8.144 12.189 1.00 98.19 90 SER A C 1
ATOM 633 O O . SER A 1 90 ? -1.866 8.657 11.140 1.00 98.19 90 SER A O 1
ATOM 635 N N . ASP A 1 91 ? -2.666 8.891 13.223 1.00 97.12 91 ASP A N 1
ATOM 636 C CA . ASP A 1 91 ? -2.635 10.360 13.278 1.00 97.12 91 ASP A CA 1
ATOM 637 C C . ASP A 1 91 ? -3.238 11.032 12.020 1.00 97.12 91 ASP A C 1
ATOM 639 O O . ASP A 1 91 ? -4.323 10.685 11.552 1.00 97.12 91 ASP A O 1
ATOM 643 N N . ALA A 1 92 ? -2.531 12.005 11.432 1.00 97.44 92 ALA A N 1
ATOM 644 C CA . ALA A 1 92 ? -2.961 12.744 10.245 1.00 97.44 92 ALA A CA 1
ATOM 645 C C . ALA A 1 92 ? -3.053 11.883 8.968 1.00 97.44 92 ALA A C 1
ATOM 647 O O . ALA A 1 92 ? -3.561 12.354 7.952 1.00 97.44 92 ALA A O 1
ATOM 648 N N . ARG A 1 93 ? -2.552 10.640 8.999 1.00 98.00 93 ARG A N 1
ATOM 649 C CA . ARG A 1 93 ? -2.537 9.706 7.861 1.00 98.00 93 ARG A CA 1
ATOM 650 C C . ARG A 1 93 ? -3.681 8.691 7.922 1.00 98.00 93 ARG A C 1
ATOM 652 O O . ARG A 1 93 ? -3.721 7.769 7.110 1.00 98.00 93 ARG A O 1
ATOM 659 N N . GLN A 1 94 ? -4.577 8.834 8.897 1.00 98.69 94 GLN A N 1
ATOM 660 C CA . GLN A 1 94 ? -5.647 7.886 9.172 1.00 98.69 94 GLN A CA 1
ATOM 661 C C . GLN A 1 94 ? -6.625 7.733 7.999 1.00 98.69 94 GLN A C 1
ATOM 663 O O . GLN A 1 94 ? -7.311 8.683 7.608 1.00 98.69 94 GLN A O 1
ATOM 668 N N . VAL A 1 95 ? -6.772 6.498 7.522 1.00 98.56 95 VAL A N 1
ATOM 669 C CA . VAL A 1 95 ? -7.848 6.077 6.623 1.00 98.56 95 VAL A CA 1
ATOM 670 C C . VAL A 1 95 ? -9.113 5.878 7.450 1.00 98.56 95 VAL A C 1
ATOM 672 O O . VAL A 1 95 ? -9.160 5.062 8.373 1.00 98.56 95 VAL A O 1
ATOM 675 N N . GLN A 1 96 ? -10.140 6.676 7.169 1.00 97.06 96 GLN A N 1
ATOM 676 C CA . GLN A 1 96 ? -11.367 6.675 7.961 1.00 97.06 96 GLN A CA 1
ATOM 677 C C . GLN A 1 96 ? -12.160 5.387 7.737 1.00 97.06 96 GLN A C 1
ATOM 679 O O . GLN A 1 96 ? -12.468 5.038 6.603 1.00 97.06 96 GLN A O 1
ATOM 684 N N . GLY A 1 97 ? -12.520 4.711 8.829 1.00 95.94 97 GLY A N 1
ATOM 685 C CA . GLY A 1 97 ? -13.375 3.524 8.784 1.00 95.94 97 GLY A CA 1
ATOM 686 C C . GLY A 1 97 ? -12.709 2.251 8.258 1.00 95.94 97 GLY A C 1
ATOM 687 O O . GLY A 1 97 ? -13.433 1.300 7.989 1.00 95.94 97 GLY A O 1
ATOM 688 N N . ALA A 1 98 ? -11.377 2.205 8.135 1.00 98.00 98 ALA A N 1
ATOM 689 C CA . ALA A 1 98 ? -10.672 1.007 7.681 1.00 98.00 98 ALA A CA 1
ATOM 690 C C . ALA A 1 98 ? -10.950 -0.204 8.596 1.00 98.00 98 ALA A C 1
ATOM 692 O O . ALA A 1 98 ? -10.779 -0.132 9.818 1.00 98.00 98 ALA A O 1
ATOM 693 N N . ARG A 1 99 ? -11.362 -1.322 7.993 1.00 98.19 99 ARG A N 1
ATOM 694 C CA . ARG A 1 99 ? -11.649 -2.604 8.654 1.00 98.19 99 ARG A CA 1
ATOM 695 C C . ARG A 1 99 ? -10.806 -3.747 8.107 1.00 98.19 99 ARG A C 1
ATOM 697 O O . ARG A 1 99 ? -10.464 -4.635 8.883 1.00 98.19 99 ARG A O 1
ATOM 704 N N . LEU A 1 100 ? -10.449 -3.709 6.825 1.00 98.62 100 LEU A N 1
ATOM 705 C CA . LEU A 1 100 ? -9.596 -4.689 6.161 1.00 98.62 100 LEU A CA 1
ATOM 706 C C . LEU A 1 100 ? -8.350 -4.015 5.589 1.00 98.62 100 LEU A C 1
ATOM 708 O O . LEU A 1 100 ? -8.420 -3.152 4.715 1.00 98.62 100 LEU A O 1
ATOM 712 N N . GLY A 1 101 ? -7.187 -4.437 6.075 1.00 98.75 101 GLY A N 1
ATOM 713 C CA . GLY A 1 101 ? -5.895 -3.933 5.630 1.00 98.75 101 GLY A CA 1
ATOM 714 C C . GLY A 1 101 ? -5.039 -5.022 4.997 1.00 98.75 101 GLY A C 1
ATOM 715 O O . GLY A 1 101 ? -5.064 -6.177 5.428 1.00 98.75 101 GLY A O 1
ATOM 716 N N . LEU A 1 102 ? -4.253 -4.659 3.986 1.00 98.88 102 LEU A N 1
ATOM 717 C CA . LEU A 1 102 ? -3.379 -5.583 3.266 1.00 98.88 102 LEU A CA 1
ATOM 718 C C . LEU A 1 102 ? -1.916 -5.153 3.369 1.00 98.88 102 LEU A C 1
ATOM 720 O O . LEU A 1 102 ? -1.572 -4.028 3.032 1.00 98.88 102 LEU A O 1
ATOM 724 N N . ALA A 1 103 ? -1.035 -6.074 3.750 1.00 98.88 103 ALA A N 1
ATOM 725 C CA . ALA A 1 103 ? 0.410 -5.873 3.682 1.00 98.88 103 ALA A CA 1
ATOM 726 C C . ALA A 1 103 ? 1.031 -6.864 2.693 1.00 98.88 103 ALA A C 1
ATOM 728 O O . ALA A 1 103 ? 0.950 -8.079 2.890 1.00 98.88 103 ALA A O 1
ATOM 729 N N . GLN A 1 104 ? 1.678 -6.357 1.646 1.00 98.69 104 GLN A N 1
ATOM 730 C CA . GLN A 1 104 ? 2.428 -7.142 0.674 1.00 98.69 104 GLN A CA 1
ATOM 731 C C . GLN A 1 104 ? 3.918 -6.821 0.782 1.00 98.69 104 GLN A C 1
ATOM 733 O O . GLN A 1 104 ? 4.353 -5.690 0.582 1.00 98.69 104 GLN A O 1
ATOM 738 N N . ASN A 1 105 ? 4.710 -7.852 1.061 1.00 98.44 105 ASN A N 1
ATOM 739 C CA . ASN A 1 105 ? 6.163 -7.778 1.082 1.00 98.44 105 ASN A CA 1
ATOM 740 C C . ASN A 1 105 ? 6.749 -8.638 -0.048 1.00 98.44 105 ASN A C 1
ATOM 742 O O . ASN A 1 105 ? 6.180 -9.671 -0.425 1.00 98.44 105 ASN A O 1
ATOM 746 N N . MET A 1 106 ? 7.898 -8.231 -0.578 1.00 96.81 106 MET A N 1
ATOM 747 C CA . MET A 1 106 ? 8.570 -8.861 -1.709 1.00 96.81 106 MET A CA 1
ATOM 748 C C . MET A 1 106 ? 10.069 -9.002 -1.437 1.00 96.81 106 MET A C 1
ATOM 750 O O . MET A 1 106 ? 10.685 -8.125 -0.842 1.00 96.81 106 MET A O 1
ATOM 754 N N . GLY A 1 107 ? 10.668 -10.103 -1.890 1.00 94.94 107 GLY A N 1
ATOM 755 C CA . GLY A 1 107 ? 12.113 -10.324 -1.842 1.00 94.94 107 GLY A CA 1
ATOM 756 C C . GLY A 1 107 ? 12.722 -10.451 -3.238 1.00 94.94 107 GLY A C 1
ATOM 757 O O . GLY A 1 107 ? 12.173 -11.134 -4.111 1.00 94.94 107 GLY A O 1
ATOM 758 N N . GLY A 1 108 ? 13.882 -9.819 -3.434 1.00 92.38 108 GLY A N 1
ATOM 759 C CA . GLY A 1 108 ? 14.556 -9.740 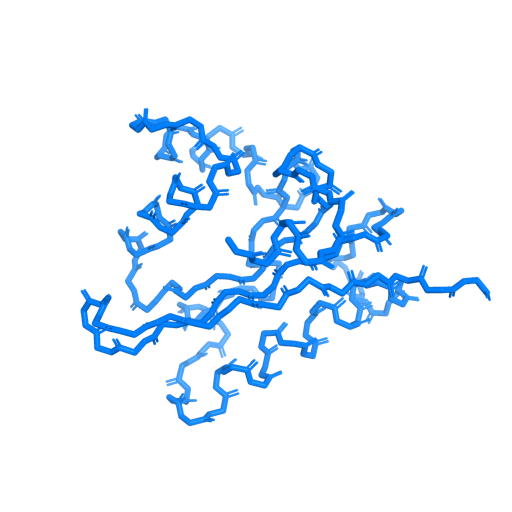-4.732 1.00 92.38 108 GLY A CA 1
ATOM 760 C C . GLY A 1 108 ? 13.736 -8.946 -5.754 1.00 92.38 108 GLY A C 1
ATOM 761 O O . GLY A 1 108 ? 13.003 -8.029 -5.401 1.00 92.38 108 GLY A O 1
ATOM 762 N N . SER A 1 109 ? 13.819 -9.324 -7.028 1.00 92.06 109 SER A N 1
ATOM 763 C CA . SER A 1 109 ? 13.058 -8.698 -8.125 1.00 92.06 109 SER A CA 1
ATOM 764 C C . SER A 1 109 ? 11.681 -9.347 -8.339 1.00 92.06 109 SER A C 1
ATOM 766 O O . SER A 1 109 ? 11.269 -9.550 -9.477 1.00 92.06 109 SER A O 1
ATOM 768 N N . GLY A 1 110 ? 11.000 -9.742 -7.257 1.00 90.31 110 GLY A N 1
ATOM 769 C CA . GLY A 1 110 ? 9.726 -10.479 -7.322 1.00 90.31 110 GLY A CA 1
ATOM 770 C C . GLY A 1 110 ? 9.845 -11.999 -7.244 1.00 90.31 110 GLY A C 1
ATOM 771 O O . GLY A 1 110 ? 8.876 -12.702 -7.505 1.00 90.31 110 GLY A O 1
ATOM 772 N N . ALA A 1 111 ? 11.010 -12.524 -6.854 1.00 95.00 111 ALA A N 1
ATOM 773 C CA . ALA A 1 111 ? 11.224 -13.967 -6.714 1.00 95.00 111 ALA A CA 1
ATOM 774 C C . ALA A 1 111 ? 10.441 -14.575 -5.538 1.00 95.00 111 ALA A C 1
ATOM 776 O O . ALA A 1 111 ? 10.103 -15.756 -5.549 1.00 95.00 111 ALA A O 1
ATOM 777 N N . SER A 1 112 ? 10.160 -13.770 -4.514 1.00 96.25 112 SER A N 1
ATOM 778 C CA . SER A 1 112 ? 9.363 -14.171 -3.358 1.00 96.25 112 SER A CA 1
ATOM 779 C C . SER A 1 112 ? 8.390 -13.064 -2.989 1.00 96.25 112 SER A C 1
ATOM 781 O O . SER A 1 112 ? 8.719 -11.883 -3.102 1.00 96.25 112 SER A O 1
ATOM 783 N N . SER A 1 113 ? 7.196 -13.444 -2.539 1.00 96.94 113 SER A N 1
ATOM 784 C CA . SER A 1 113 ? 6.227 -12.502 -1.995 1.00 96.94 113 SER A CA 1
ATOM 785 C C . SER A 1 113 ? 5.414 -13.138 -0.878 1.00 96.94 113 SER A C 1
ATOM 787 O O . SER A 1 113 ? 5.050 -14.314 -0.945 1.00 96.94 113 SER A O 1
ATOM 789 N N . VAL A 1 114 ? 5.140 -12.341 0.150 1.00 98.25 114 VAL A N 1
ATOM 790 C CA . VAL A 1 114 ? 4.295 -12.696 1.286 1.00 98.25 114 VAL A CA 1
ATOM 791 C C . VAL A 1 114 ? 3.214 -11.631 1.406 1.00 98.25 114 VAL A C 1
ATOM 793 O O . VAL A 1 114 ? 3.517 -10.441 1.369 1.00 98.25 114 VAL A O 1
ATOM 796 N N . VAL A 1 115 ? 1.962 -12.062 1.545 1.00 98.81 115 VAL A N 1
ATOM 797 C CA . VAL A 1 115 ? 0.801 -11.177 1.681 1.00 98.81 115 VAL A CA 1
ATOM 798 C C . VAL A 1 115 ? 0.065 -11.531 2.963 1.00 98.81 115 VAL A C 1
ATOM 800 O O . VAL A 1 115 ? -0.245 -12.702 3.182 1.00 98.81 115 VAL A O 1
ATOM 803 N N . HIS A 1 116 ? -0.231 -10.519 3.770 1.00 98.88 116 HIS A N 1
ATOM 804 C CA . HIS A 1 116 ? -1.089 -10.613 4.944 1.00 98.88 116 HIS A CA 1
ATOM 805 C C . HIS A 1 116 ? -2.341 -9.773 4.707 1.00 98.88 116 HIS A C 1
ATOM 807 O O . HIS A 1 116 ? -2.24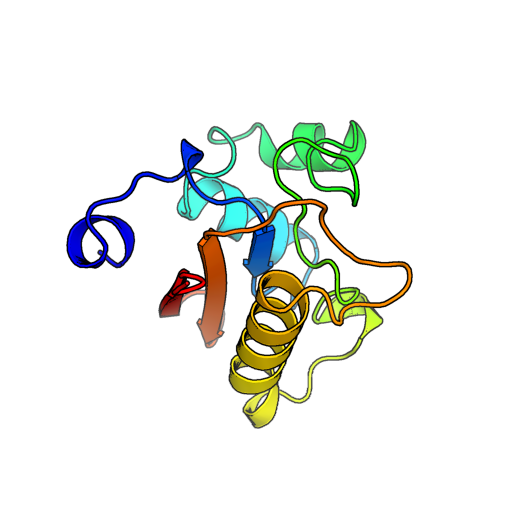9 -8.675 4.161 1.00 98.88 116 HIS A O 1
ATOM 813 N N . ILE A 1 117 ? -3.490 -10.293 5.127 1.00 98.88 117 ILE A N 1
ATOM 814 C CA . ILE A 1 117 ? -4.741 -9.542 5.234 1.00 98.88 117 ILE A CA 1
ATOM 815 C C . ILE A 1 117 ? -5.092 -9.535 6.719 1.00 98.88 117 ILE A C 1
ATOM 817 O O . ILE A 1 117 ? -5.073 -10.591 7.354 1.00 98.88 117 ILE A O 1
ATOM 821 N N . LEU A 1 118 ? -5.315 -8.347 7.269 1.00 98.75 118 LEU A N 1
ATOM 822 C CA . LEU A 1 118 ? -5.646 -8.125 8.669 1.00 98.75 118 LEU A CA 1
ATOM 823 C C . LEU A 1 118 ? -7.045 -7.526 8.740 1.00 98.75 118 LEU A C 1
ATOM 825 O O . LEU A 1 118 ? -7.377 -6.635 7.960 1.00 98.75 118 LEU A O 1
ATOM 829 N N . GLU A 1 119 ? -7.833 -7.999 9.696 1.00 98.50 119 GLU A N 1
ATOM 830 C CA . GLU A 1 119 ? -9.178 -7.503 9.962 1.00 98.50 119 GLU A CA 1
ATOM 831 C C . GLU A 1 119 ? -9.245 -6.901 11.366 1.00 98.50 119 GLU A C 1
ATOM 833 O O . GLU A 1 119 ? -8.696 -7.453 12.327 1.00 98.50 119 GLU A O 1
ATOM 838 N N . ARG A 1 120 ? -9.936 -5.769 11.496 1.00 97.44 120 ARG A N 1
ATOM 839 C CA . ARG A 1 120 ? -10.326 -5.224 12.795 1.00 97.44 120 ARG A CA 1
ATOM 840 C C . ARG A 1 120 ? -11.493 -6.037 13.363 1.00 97.44 120 ARG A C 1
ATOM 842 O O . ARG A 1 120 ? -12.602 -5.968 12.841 1.00 97.44 120 ARG A O 1
ATOM 849 N N . ILE A 1 121 ? -11.254 -6.729 14.473 1.00 93.12 121 ILE A N 1
ATOM 850 C CA . ILE A 1 121 ? -12.306 -7.396 15.252 1.00 93.12 121 ILE A CA 1
ATOM 851 C C . ILE A 1 121 ? -12.929 -6.388 16.231 1.00 93.12 121 ILE A C 1
ATOM 853 O O . ILE A 1 121 ? -12.221 -5.541 16.784 1.00 93.12 121 ILE A O 1
ATOM 857 N N . GLU A 1 122 ? -14.251 -6.457 16.390 1.00 75.94 122 GLU A N 1
ATOM 858 C CA . GLU A 1 122 ? -15.038 -5.654 17.340 1.00 75.94 122 GLU A CA 1
ATOM 859 C C . GLU A 1 122 ? -14.909 -6.134 18.790 1.00 75.94 122 GLU A C 1
ATOM 861 O O . GLU A 1 122 ? -14.820 -7.364 19.013 1.00 75.94 122 GLU A O 1
#

Mean predicted aligned error: 2.12 Å

Secondary structure (DSSP, 8-state):
-HHHHHT--GGG-SEEE---SSHHHHHHHHHHTTSS-TT-HHHHHHTTTTSTTSSS-B-TT-HHHHT---HHHHHHHHHHHHHHHHHT--GGGPPTT--EEEEEEEETTTTEEEEEEEE---

Nearest PDB structures (foldseek):
  6hsp-assembly2_B-2  TM=9.452E-01  e=8.552E-11  Danio rerio
  4yzo-assembly1_A  TM=9.826E-01  e=3.955E-10  Sulfurisphaera tokodaii str. 7
  6hrv-assembly1_A  TM=9.373E-01  e=8.552E-11  Danio rerio
  6hsj-assembly1_A  TM=9.333E-01  e=1.044E-10  Danio rerio
  6hsp-assembly1_A  TM=9.200E-01  e=1.275E-10  Danio rerio

pLDDT: mean 97.62, std 2.41, range [75.94, 98.88]

Foldseek 3Di:
DQCVVVVHALQLAQEEEEAPCDVVRQQVGCCVSVVDPPPCSVVCVVVCCCPQVHSYPYPLVVHCVGVHPPPVCRQVVRVVCQVCQCVVNNPPSHRPPGFKYKYWDADDPRPDIDMHIDGNDD